Protein AF-A0A9E5FBA6-F1 (afdb_monomer)

Mean predicted aligned error: 6.89 Å

Solvent-accessible surface area (backbone atoms only — not comparable to full-atom values): 9956 Å² total; per-residue (Å²): 133,82,77,77,57,39,28,32,35,38,39,35,52,38,39,48,69,85,84,76,74,91,64,92,64,80,78,81,63,88,56,42,64,49,80,43,74,65,51,50,59,71,69,59,44,49,50,56,45,51,56,52,61,73,47,58,88,71,39,53,86,57,93,51,80,50,33,29,48,42,74,51,60,64,84,39,71,69,52,53,64,64,67,30,70,49,47,52,52,51,53,21,64,72,50,73,37,86,60,54,44,87,43,73,90,47,59,42,32,42,38,36,30,31,87,89,41,68,48,69,81,43,52,52,74,61,92,54,84,100,43,63,32,28,42,36,37,38,26,63,37,51,79,58,90,66,36,44,36,38,73,100,50,80,61,42,68,65,47,56,43,17,36,40,39,33,30,38,70,46,58,44,29,31,63

Structure (mmCIF, N/CA/C/O backbone):
data_AF-A0A9E5FBA6-F1
#
_entry.id   AF-A0A9E5FBA6-F1
#
loop_
_atom_site.group_PDB
_atom_site.id
_atom_site.type_symbol
_atom_site.label_atom_id
_atom_site.label_alt_id
_atom_site.label_comp_id
_atom_site.label_asym_id
_atom_site.label_entity_id
_atom_site.label_seq_id
_atom_site.pdbx_PDB_ins_code
_atom_site.Cartn_x
_atom_site.Cartn_y
_atom_site.Cartn_z
_atom_site.occupancy
_atom_site.B_iso_or_equiv
_atom_site.auth_seq_id
_atom_site.auth_comp_id
_atom_site.auth_asym_id
_atom_site.auth_atom_id
_atom_site.pdbx_PDB_model_num
ATOM 1 N N . MET A 1 1 ? 8.553 -2.972 -26.709 1.00 42.25 1 MET A N 1
ATOM 2 C CA . MET A 1 1 ? 9.219 -2.914 -25.391 1.00 42.25 1 MET A CA 1
ATOM 3 C C . MET A 1 1 ? 8.362 -2.021 -24.508 1.00 42.25 1 MET A C 1
ATOM 5 O O . MET A 1 1 ? 8.210 -0.854 -24.846 1.00 42.25 1 MET A O 1
ATOM 9 N N . LEU A 1 2 ? 7.688 -2.570 -23.493 1.00 51.75 2 LEU A N 1
ATOM 10 C CA . LEU A 1 2 ? 6.905 -1.755 -22.555 1.00 51.75 2 LEU A CA 1
ATOM 11 C C . LEU A 1 2 ? 7.873 -0.877 -21.748 1.00 51.75 2 LEU A C 1
ATOM 13 O O . LEU A 1 2 ? 8.967 -1.325 -21.404 1.00 51.75 2 LEU A O 1
ATOM 17 N N . ALA A 1 3 ? 7.512 0.384 -21.502 1.00 56.38 3 ALA A N 1
ATOM 18 C CA . ALA A 1 3 ? 8.330 1.279 -20.689 1.00 56.38 3 ALA A CA 1
ATOM 19 C C . ALA A 1 3 ? 8.506 0.687 -19.282 1.00 56.38 3 ALA A C 1
ATOM 21 O O . ALA A 1 3 ? 7.540 0.207 -18.689 1.00 56.38 3 ALA A O 1
ATOM 22 N N . ILE A 1 4 ? 9.729 0.733 -18.745 1.00 58.97 4 ILE A N 1
ATOM 23 C CA . ILE A 1 4 ? 10.008 0.265 -17.383 1.00 58.97 4 ILE A CA 1
ATOM 24 C C . ILE A 1 4 ? 9.151 1.096 -16.412 1.00 58.97 4 ILE A C 1
ATOM 26 O O . ILE A 1 4 ? 9.218 2.328 -16.456 1.00 58.97 4 ILE A O 1
ATOM 30 N N . PRO A 1 5 ? 8.335 0.472 -15.544 1.00 63.59 5 PRO A N 1
ATOM 31 C CA . PRO A 1 5 ? 7.542 1.219 -14.582 1.00 63.59 5 PRO A CA 1
ATOM 32 C C . PRO A 1 5 ? 8.453 1.872 -13.541 1.00 63.59 5 PRO A C 1
ATOM 34 O O . PRO A 1 5 ? 9.302 1.221 -12.930 1.00 63.59 5 PRO A O 1
ATOM 37 N N . ASN A 1 6 ? 8.234 3.162 -13.292 1.00 79.00 6 ASN A N 1
ATOM 38 C CA . ASN A 1 6 ? 9.026 3.932 -12.328 1.00 79.00 6 ASN A CA 1
ATOM 39 C C . ASN A 1 6 ? 8.482 3.802 -10.898 1.00 79.00 6 ASN A C 1
ATOM 41 O O . ASN A 1 6 ? 9.130 4.219 -9.935 1.00 79.00 6 ASN A O 1
ATOM 45 N N . GLN A 1 7 ? 7.290 3.220 -10.745 1.00 80.06 7 GLN A N 1
ATOM 46 C CA . GLN A 1 7 ? 6.706 2.901 -9.453 1.00 80.06 7 GLN A CA 1
ATOM 47 C C . GLN A 1 7 ? 5.935 1.578 -9.500 1.00 80.06 7 GLN A C 1
ATOM 49 O O . GLN A 1 7 ? 5.246 1.275 -10.474 1.00 80.06 7 GLN A O 1
ATO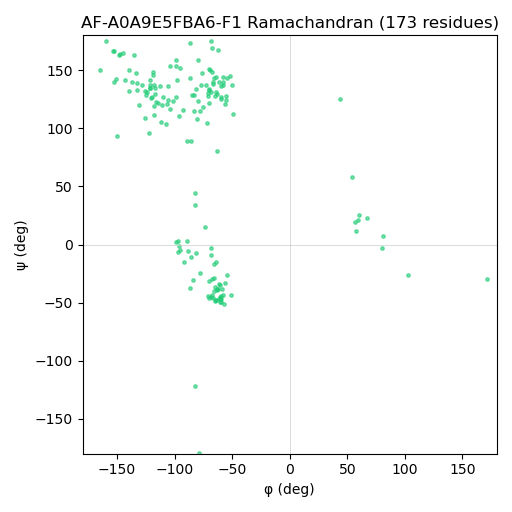M 54 N N . GLN A 1 8 ? 6.045 0.813 -8.416 1.00 80.81 8 GLN A N 1
ATOM 55 C CA . GLN A 1 8 ?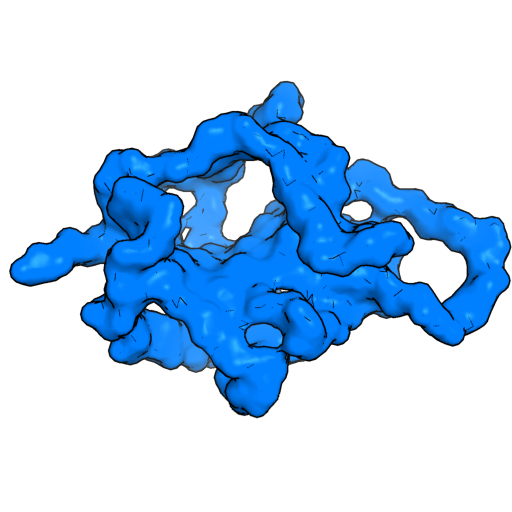 5.328 -0.436 -8.184 1.00 80.81 8 GLN A CA 1
ATOM 56 C C . GLN A 1 8 ? 4.737 -0.423 -6.772 1.00 80.81 8 GLN A C 1
ATOM 58 O O . GLN A 1 8 ? 5.433 -0.081 -5.807 1.00 80.81 8 GLN A O 1
ATOM 63 N N . LYS A 1 9 ? 3.462 -0.786 -6.654 1.00 86.06 9 LYS A N 1
ATOM 64 C CA . LYS A 1 9 ? 2.698 -0.738 -5.406 1.00 86.06 9 LYS A CA 1
ATOM 65 C C . LYS A 1 9 ? 1.807 -1.969 -5.257 1.00 86.06 9 LYS A C 1
ATOM 67 O O . LYS A 1 9 ? 1.317 -2.485 -6.255 1.00 86.06 9 LYS A O 1
ATOM 72 N N . ILE A 1 10 ? 1.550 -2.376 -4.018 1.00 75.44 10 ILE A N 1
ATOM 73 C CA . ILE A 1 10 ? 0.474 -3.312 -3.669 1.00 75.44 10 ILE A CA 1
ATOM 74 C C . ILE A 1 10 ? -0.590 -2.525 -2.906 1.00 75.44 10 ILE A C 1
ATOM 76 O O . ILE A 1 10 ? -0.248 -1.846 -1.940 1.00 75.44 10 ILE A O 1
ATOM 80 N N . LYS A 1 11 ? -1.850 -2.593 -3.337 1.00 81.19 11 LYS A N 1
ATOM 81 C CA . LYS A 1 11 ? -3.003 -1.922 -2.722 1.00 81.19 11 LYS A CA 1
ATOM 82 C C . LYS A 1 11 ? -4.020 -2.945 -2.221 1.00 81.19 11 LYS A C 1
ATOM 84 O O . LYS A 1 11 ? -4.327 -3.894 -2.932 1.00 81.19 11 LYS A O 1
ATOM 89 N N . PHE A 1 12 ? -4.563 -2.726 -1.028 1.00 82.94 12 PHE A N 1
ATOM 90 C CA . PHE A 1 12 ? -5.632 -3.535 -0.429 1.00 82.94 12 PHE A CA 1
ATOM 91 C C . PHE A 1 12 ? -6.352 -2.741 0.670 1.00 82.94 12 PHE A C 1
ATOM 93 O O . PHE A 1 12 ? -5.927 -1.635 1.013 1.00 82.94 12 PHE A O 1
ATOM 100 N N . PHE A 1 13 ? -7.424 -3.296 1.246 1.00 78.75 13 PHE A N 1
ATOM 101 C CA . PHE A 1 13 ? -8.133 -2.684 2.375 1.00 78.75 13 PHE A CA 1
ATOM 102 C C . PHE A 1 13 ? -8.122 -3.555 3.635 1.00 78.75 13 PHE A C 1
ATOM 104 O O . PHE A 1 13 ? -8.202 -4.780 3.566 1.00 78.75 13 PHE A O 1
ATOM 111 N N . TYR A 1 14 ? -8.074 -2.892 4.792 1.00 73.38 14 TYR A N 1
ATOM 112 C CA . TYR A 1 14 ? -8.335 -3.473 6.111 1.00 73.38 14 TYR A CA 1
ATOM 113 C C . TYR A 1 14 ? -9.685 -2.971 6.632 1.00 73.38 14 TYR A C 1
ATOM 115 O O . TYR A 1 14 ? -9.769 -1.812 7.062 1.00 73.38 14 TYR A O 1
ATOM 123 N N . PRO A 1 15 ? -10.748 -3.790 6.602 1.00 68.75 15 PRO A N 1
ATOM 124 C CA . PRO A 1 15 ? -11.986 -3.454 7.278 1.00 68.75 15 PRO A CA 1
ATOM 125 C C . PRO A 1 15 ? -11.921 -3.744 8.777 1.00 68.75 15 PRO A C 1
ATOM 127 O O . PRO A 1 15 ? -11.140 -4.553 9.279 1.00 68.75 15 PRO A O 1
ATOM 130 N N . TYR A 1 16 ? -12.800 -3.074 9.507 1.00 63.94 16 TYR A N 1
ATOM 131 C CA . TYR A 1 16 ? -13.085 -3.363 10.899 1.00 63.94 16 TYR A CA 1
ATOM 132 C C . TYR A 1 16 ? -14.030 -4.560 11.025 1.00 63.94 16 TYR A C 1
ATOM 134 O O . TYR A 1 16 ? -15.162 -4.513 10.540 1.00 63.94 16 TYR A O 1
ATOM 142 N N . LEU A 1 17 ? -13.608 -5.596 11.754 1.00 61.72 17 LEU A N 1
ATOM 143 C CA . LEU A 1 17 ? -14.459 -6.748 12.043 1.00 61.72 17 LEU A CA 1
ATOM 144 C C . LEU A 1 17 ? -15.562 -6.376 13.048 1.00 61.72 17 LEU A C 1
ATOM 146 O O . LEU A 1 17 ? -15.328 -6.259 14.259 1.00 61.72 17 LEU A O 1
ATOM 150 N N . ILE A 1 18 ? -16.792 -6.221 12.557 1.00 49.69 18 ILE A N 1
ATOM 151 C CA . ILE A 1 18 ? -17.999 -6.134 13.387 1.00 49.69 18 ILE A CA 1
ATOM 152 C C . ILE A 1 18 ? -18.392 -7.568 13.769 1.00 49.69 18 ILE A C 1
ATOM 154 O O . ILE A 1 18 ? -18.837 -8.328 12.920 1.00 49.69 18 ILE A O 1
ATOM 158 N N . GLY A 1 19 ? -18.209 -7.964 15.035 1.00 47.69 19 GLY A N 1
ATOM 159 C CA . GLY A 1 19 ? -18.598 -9.316 15.473 1.00 47.69 19 GLY A CA 1
ATOM 160 C C . GLY A 1 19 ? -18.159 -9.746 16.873 1.00 47.69 19 GLY A C 1
ATOM 161 O O . GLY A 1 19 ? -18.890 -10.471 17.533 1.00 47.69 19 GLY A O 1
ATOM 162 N N . MET A 1 20 ? -17.033 -9.254 17.399 1.00 45.06 20 MET A N 1
ATOM 163 C CA . MET A 1 20 ? -16.610 -9.595 18.768 1.00 45.06 20 MET A CA 1
ATOM 164 C C . MET A 1 20 ? -16.869 -8.438 19.733 1.00 45.06 20 MET A C 1
ATOM 166 O O . MET A 1 20 ? -16.330 -7.352 19.546 1.00 45.06 20 MET A O 1
ATOM 170 N N . ALA A 1 21 ? -17.755 -8.686 20.705 1.00 41.50 21 ALA A N 1
ATOM 171 C CA . ALA A 1 21 ? -18.175 -7.851 21.837 1.00 41.50 21 ALA A CA 1
ATOM 172 C C . ALA A 1 21 ? -18.450 -6.354 21.560 1.00 41.50 21 ALA A C 1
ATOM 174 O O . ALA A 1 21 ? -17.598 -5.579 21.119 1.00 41.50 21 ALA A O 1
ATOM 175 N N . LYS A 1 22 ? -19.661 -5.912 21.927 1.00 40.81 22 LYS A N 1
ATOM 176 C CA . LYS A 1 22 ? -20.052 -4.498 22.026 1.00 40.81 22 LYS A CA 1
ATOM 177 C C . LYS A 1 22 ? -19.216 -3.802 23.110 1.00 40.81 22 LYS A C 1
ATOM 179 O O . LYS A 1 22 ? -19.675 -3.623 24.236 1.00 40.81 22 LYS A O 1
ATOM 184 N N . THR A 1 23 ? -17.988 -3.401 22.805 1.00 45.84 23 THR A N 1
ATOM 185 C CA . THR A 1 23 ? -17.265 -2.464 23.663 1.00 45.84 23 THR A CA 1
ATOM 186 C C . THR A 1 23 ? -17.944 -1.099 23.537 1.00 45.84 23 THR A C 1
ATOM 188 O O . THR A 1 23 ? -18.086 -0.542 22.452 1.00 45.84 23 THR A O 1
ATOM 191 N N . LYS A 1 24 ? -18.417 -0.550 24.664 1.00 42.50 24 LYS A N 1
ATOM 192 C CA . LYS A 1 24 ? -19.149 0.732 24.730 1.00 42.50 24 LYS A CA 1
ATOM 193 C C . LYS A 1 24 ? -18.283 1.964 24.406 1.00 42.50 24 LYS A C 1
ATOM 195 O O . LYS A 1 24 ? -18.799 3.076 24.367 1.00 42.50 24 LYS A O 1
ATOM 200 N N . LYS A 1 25 ? -16.978 1.792 24.164 1.00 42.66 25 LYS A N 1
ATOM 201 C CA . LYS A 1 25 ? -16.086 2.857 23.690 1.00 42.66 25 LYS A CA 1
ATOM 202 C C . LYS A 1 25 ? -15.958 2.769 22.174 1.00 42.66 25 LYS A C 1
ATOM 204 O O . LYS A 1 25 ? -15.313 1.856 21.666 1.00 42.66 25 LYS A O 1
ATOM 209 N N . LYS A 1 26 ? -16.526 3.752 21.466 1.00 46.97 26 LYS A N 1
ATOM 210 C CA . LYS A 1 26 ? -16.145 4.041 20.077 1.00 46.97 26 LYS A CA 1
ATOM 211 C C . LYS A 1 26 ? -14.631 4.312 20.065 1.00 46.97 26 LYS A C 1
ATOM 213 O O . LYS A 1 26 ? -14.202 5.205 20.801 1.00 46.97 26 LYS A O 1
ATOM 218 N N . PRO A 1 27 ? -13.811 3.555 19.321 1.00 50.19 27 PRO A N 1
ATOM 219 C CA . PRO A 1 27 ? -12.380 3.820 19.283 1.00 50.19 27 PRO A CA 1
ATOM 220 C C . PRO A 1 27 ? -12.114 5.195 18.651 1.00 50.19 27 PRO A C 1
ATOM 222 O O . PRO A 1 27 ? -12.843 5.636 17.761 1.00 50.19 27 PRO A O 1
ATOM 225 N N . ASN A 1 28 ? -11.096 5.902 19.141 1.00 49.19 28 ASN A N 1
ATOM 226 C CA . ASN A 1 28 ? -10.736 7.229 18.647 1.00 49.19 28 ASN A CA 1
ATOM 227 C C . ASN A 1 28 ? -9.798 7.100 17.432 1.00 49.19 28 ASN A C 1
ATOM 229 O O . ASN A 1 28 ? -8.580 7.045 17.578 1.00 49.19 28 ASN A O 1
ATOM 233 N N . PHE A 1 29 ? -10.372 7.011 16.231 1.00 56.28 29 PHE A N 1
ATOM 234 C CA . PHE A 1 29 ? -9.674 6.741 14.963 1.00 56.28 29 PHE A CA 1
ATOM 235 C C . PHE A 1 29 ? -9.018 7.986 14.327 1.00 56.28 29 PHE A C 1
ATOM 237 O O . PHE A 1 29 ? -9.163 8.229 13.128 1.00 56.28 29 PHE A O 1
ATOM 244 N N . ASN A 1 30 ? -8.333 8.812 15.118 1.00 58.31 30 ASN A N 1
ATOM 245 C CA . ASN A 1 30 ? -8.001 10.202 14.766 1.00 58.31 30 ASN A CA 1
ATOM 246 C C . ASN A 1 30 ? -6.895 10.412 13.703 1.00 58.31 30 ASN A C 1
ATOM 248 O O . ASN A 1 30 ? -6.392 11.526 13.557 1.00 58.31 30 ASN A O 1
ATOM 252 N N . LYS A 1 31 ? -6.503 9.385 12.936 1.00 70.44 31 LYS A N 1
ATOM 253 C CA . LYS A 1 31 ? -5.536 9.531 11.834 1.00 70.44 31 LYS A CA 1
ATOM 254 C C . LYS A 1 31 ? -6.174 9.163 10.497 1.00 70.44 31 LYS A C 1
ATOM 256 O O . LYS A 1 31 ? -6.487 8.006 10.240 1.00 70.44 31 LYS A O 1
ATOM 261 N N . GLU A 1 32 ? -6.351 10.170 9.644 1.00 86.25 32 GLU A N 1
ATOM 262 C CA . GLU A 1 32 ? -6.892 9.998 8.288 1.00 86.25 32 GLU A CA 1
ATOM 263 C C . GLU A 1 32 ? -5.863 9.456 7.290 1.00 86.25 32 GLU A C 1
ATOM 265 O O . GLU A 1 32 ? -6.250 8.845 6.301 1.00 86.25 32 GLU A O 1
ATOM 270 N N . ALA A 1 33 ? -4.570 9.670 7.549 1.00 90.94 33 ALA A N 1
ATOM 271 C CA . ALA A 1 33 ? -3.476 9.071 6.794 1.00 90.94 33 ALA A CA 1
ATOM 272 C C . ALA A 1 33 ? -2.232 8.898 7.678 1.00 90.94 33 ALA A C 1
ATOM 274 O O . ALA A 1 33 ? -1.932 9.767 8.504 1.00 90.94 33 ALA A O 1
ATOM 275 N N . VAL A 1 34 ? -1.506 7.796 7.491 1.00 92.75 34 VAL A N 1
ATOM 276 C CA . VAL A 1 34 ? -0.254 7.465 8.187 1.00 92.75 34 VAL A CA 1
ATOM 277 C C . VAL A 1 34 ? 0.745 6.896 7.187 1.00 92.75 34 VAL A C 1
ATOM 279 O O . VAL A 1 34 ? 0.378 6.105 6.325 1.00 92.75 34 VAL A O 1
ATOM 282 N N . TYR A 1 35 ? 2.010 7.289 7.320 1.00 94.44 35 TYR A N 1
ATOM 283 C CA . TYR A 1 35 ? 3.119 6.757 6.537 1.00 94.44 35 TYR A CA 1
ATOM 284 C C . TYR A 1 35 ? 4.111 6.052 7.459 1.00 94.44 35 TYR A C 1
ATOM 286 O O . TYR A 1 35 ? 4.517 6.621 8.473 1.00 94.44 35 TYR A O 1
ATOM 294 N N . ILE A 1 36 ? 4.478 4.822 7.108 1.00 95.56 36 ILE A N 1
ATOM 295 C CA . ILE A 1 36 ? 5.358 3.946 7.883 1.00 95.56 36 ILE A CA 1
ATOM 296 C C . ILE A 1 36 ? 6.500 3.511 6.970 1.00 95.56 36 ILE A C 1
ATOM 298 O O . ILE A 1 36 ? 6.261 3.101 5.834 1.00 95.56 36 ILE A O 1
ATOM 302 N N . LYS A 1 37 ? 7.736 3.606 7.456 1.00 96.12 37 LYS A N 1
ATOM 303 C CA . LYS A 1 37 ? 8.920 3.086 6.765 1.00 96.12 37 LYS A CA 1
ATOM 304 C C . LYS A 1 37 ? 9.247 1.688 7.281 1.00 96.12 37 LYS A C 1
ATOM 306 O O . LYS A 1 37 ? 8.958 1.404 8.437 1.00 96.12 37 LYS A O 1
ATOM 311 N N . GLU A 1 38 ? 9.871 0.880 6.429 1.00 95.81 38 GLU A N 1
ATOM 312 C CA . GLU A 1 38 ? 10.427 -0.436 6.773 1.00 95.81 38 GLU A CA 1
ATOM 313 C C . GLU A 1 38 ? 9.409 -1.368 7.440 1.00 95.81 38 GLU A C 1
ATOM 315 O O . GLU A 1 38 ? 9.583 -1.821 8.565 1.00 95.81 38 GLU A O 1
ATOM 320 N N . VAL A 1 39 ? 8.305 -1.622 6.737 1.00 96.88 39 VAL A N 1
ATOM 321 C CA . VAL A 1 39 ? 7.166 -2.372 7.287 1.00 96.88 39 VAL A CA 1
ATOM 322 C C . VAL A 1 39 ? 7.509 -3.837 7.480 1.00 96.88 39 VAL A C 1
ATOM 324 O O . VAL A 1 39 ? 7.213 -4.389 8.530 1.00 96.88 39 VAL A O 1
ATOM 327 N N . TYR A 1 40 ? 8.133 -4.454 6.481 1.00 97.25 40 TYR A N 1
ATOM 328 C CA . TYR A 1 40 ? 8.502 -5.863 6.522 1.00 97.25 40 TYR A CA 1
ATOM 329 C C . TYR A 1 40 ? 9.964 -6.047 6.893 1.00 97.25 40 TYR A C 1
ATOM 331 O O . TYR A 1 40 ? 10.820 -5.227 6.536 1.00 97.25 40 TYR A O 1
ATOM 339 N N . GLN A 1 41 ? 10.276 -7.206 7.472 1.00 96.06 41 GLN A N 1
ATOM 340 C CA . GLN A 1 41 ? 11.657 -7.680 7.517 1.00 96.06 41 GLN A CA 1
ATOM 341 C C . GLN A 1 41 ? 12.274 -7.729 6.103 1.00 96.06 41 GLN A C 1
ATOM 343 O O . GLN A 1 41 ? 11.586 -8.103 5.145 1.00 96.06 41 GLN A O 1
ATOM 348 N N . PRO A 1 42 ? 13.575 -7.410 5.932 1.00 96.19 42 PRO A N 1
ATOM 349 C CA . PRO A 1 42 ? 14.194 -7.325 4.607 1.00 96.19 42 PRO A CA 1
ATOM 350 C C . PRO A 1 42 ? 14.065 -8.594 3.754 1.00 96.19 42 PRO A C 1
ATOM 352 O O . PRO A 1 42 ? 13.958 -8.507 2.532 1.00 96.19 42 PRO A O 1
ATOM 355 N N . THR A 1 43 ? 14.075 -9.775 4.374 1.00 96.19 43 THR A N 1
ATOM 356 C CA . THR A 1 43 ? 13.910 -11.067 3.690 1.00 96.19 43 THR A CA 1
ATOM 357 C C . THR A 1 43 ? 12.497 -11.245 3.139 1.00 96.19 43 THR A C 1
ATOM 359 O O . THR A 1 43 ? 12.342 -11.615 1.976 1.00 96.19 43 THR A O 1
ATOM 362 N N . VAL A 1 44 ? 11.478 -10.912 3.935 1.00 96.06 44 VAL A N 1
ATOM 363 C CA . VAL A 1 44 ? 10.069 -10.941 3.522 1.00 96.06 44 VAL A CA 1
ATOM 364 C C . VAL A 1 44 ? 9.831 -9.928 2.408 1.00 96.06 44 VAL A C 1
ATOM 366 O O . VAL A 1 44 ? 9.289 -10.281 1.363 1.00 96.06 44 VAL A O 1
ATOM 369 N N . PHE A 1 45 ? 10.316 -8.694 2.576 1.00 97.38 45 PHE A N 1
ATOM 370 C CA . PHE A 1 45 ? 10.178 -7.660 1.553 1.00 97.38 45 PHE A CA 1
ATOM 371 C C . PHE A 1 45 ? 10.799 -8.082 0.215 1.00 97.38 45 PHE A C 1
ATOM 373 O O . PHE A 1 45 ? 10.181 -7.902 -0.833 1.00 97.38 45 PHE A O 1
ATOM 380 N N . LYS A 1 46 ? 11.998 -8.681 0.239 1.00 96.81 46 LYS A N 1
ATOM 381 C CA . LYS A 1 46 ? 12.660 -9.196 -0.970 1.00 96.81 46 LYS A CA 1
ATOM 382 C C . LYS A 1 46 ? 11.872 -10.319 -1.637 1.00 96.81 46 LYS A C 1
ATOM 384 O O . LYS 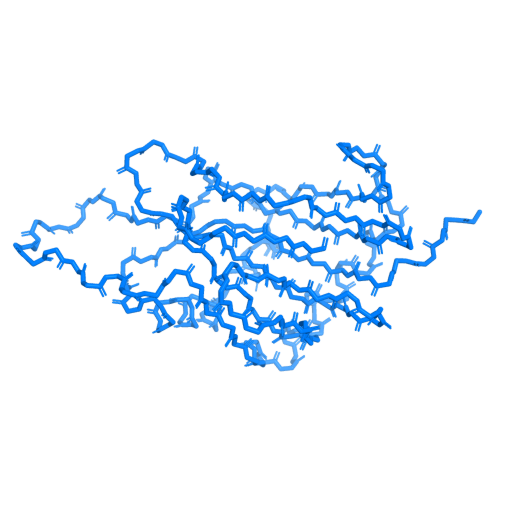A 1 46 ? 11.822 -10.351 -2.861 1.00 96.81 46 LYS A O 1
ATOM 389 N N . MET A 1 47 ? 11.262 -11.215 -0.864 1.00 97.06 47 MET A N 1
ATOM 390 C CA . MET A 1 47 ? 10.405 -12.272 -1.404 1.00 97.06 47 MET A CA 1
ATOM 391 C C . MET A 1 47 ? 9.166 -11.677 -2.091 1.00 97.06 47 MET A C 1
ATOM 393 O O . MET A 1 47 ? 8.910 -12.003 -3.250 1.00 97.06 47 MET A O 1
ATOM 397 N N . ILE A 1 48 ? 8.474 -10.733 -1.436 1.00 96.62 48 ILE A N 1
ATOM 398 C CA . ILE A 1 48 ? 7.299 -10.048 -2.004 1.00 96.62 48 ILE A CA 1
ATOM 399 C C . ILE A 1 48 ? 7.675 -9.304 -3.288 1.00 96.62 48 ILE A C 1
ATOM 401 O O . ILE A 1 48 ? 7.030 -9.463 -4.325 1.00 96.62 48 ILE A O 1
ATOM 405 N N . GLN A 1 49 ? 8.747 -8.511 -3.235 1.00 95.38 49 GLN A N 1
ATOM 406 C CA . GLN A 1 49 ? 9.244 -7.764 -4.385 1.00 95.38 49 GLN A CA 1
ATOM 407 C C . GLN A 1 49 ? 9.644 -8.700 -5.532 1.00 95.38 49 GLN A C 1
ATOM 409 O O . GLN A 1 49 ? 9.263 -8.450 -6.672 1.00 95.38 49 GLN A O 1
ATOM 414 N N . GLY A 1 50 ? 10.362 -9.785 -5.228 1.00 95.31 50 GLY A N 1
ATOM 415 C CA . GLY A 1 50 ? 10.797 -10.775 -6.208 1.00 95.31 50 GLY A CA 1
ATOM 416 C C . GLY A 1 50 ? 9.624 -11.435 -6.924 1.00 95.31 50 GLY A C 1
ATOM 417 O O . GLY A 1 50 ? 9.628 -11.491 -8.150 1.00 95.31 50 GLY A O 1
ATOM 418 N N . HIS A 1 51 ? 8.590 -11.854 -6.188 1.00 94.62 51 HIS A N 1
ATOM 419 C CA . HIS A 1 51 ? 7.374 -12.405 -6.789 1.00 94.62 51 HIS A CA 1
ATOM 420 C C . HIS A 1 51 ? 6.701 -11.387 -7.723 1.00 94.62 51 HIS A C 1
ATOM 422 O O . HIS A 1 51 ? 6.441 -11.693 -8.887 1.00 94.62 51 HIS A O 1
ATOM 428 N N . CYS A 1 52 ? 6.493 -10.148 -7.266 1.00 93.44 52 CYS A N 1
ATOM 429 C CA . CYS A 1 52 ? 5.894 -9.097 -8.092 1.00 93.44 52 CYS A CA 1
ATOM 430 C C . CYS A 1 52 ? 6.726 -8.749 -9.339 1.00 93.44 52 CYS A C 1
ATOM 432 O O . CYS A 1 52 ? 6.154 -8.450 -10.386 1.00 93.44 52 CYS A O 1
ATOM 434 N N . ASP A 1 53 ? 8.058 -8.807 -9.263 1.00 90.56 53 ASP A N 1
ATOM 435 C CA . ASP A 1 53 ? 8.927 -8.577 -10.420 1.00 90.56 53 ASP A CA 1
ATOM 436 C C . ASP A 1 53 ? 8.752 -9.666 -11.502 1.00 90.56 53 ASP A C 1
ATOM 438 O O . ASP A 1 53 ? 8.891 -9.347 -12.683 1.00 90.56 53 ASP A O 1
ATOM 442 N N . THR A 1 54 ? 8.373 -10.905 -11.146 1.00 90.00 54 THR A N 1
ATOM 443 C CA . THR A 1 54 ? 8.107 -11.978 -12.136 1.00 90.00 54 THR A CA 1
ATOM 444 C C . THR A 1 54 ? 6.839 -11.753 -12.960 1.00 90.00 54 THR A C 1
ATOM 446 O O . THR A 1 54 ? 6.794 -12.120 -14.133 1.00 90.00 54 THR A O 1
ATOM 449 N N . ILE A 1 55 ? 5.825 -11.113 -12.374 1.00 86.62 55 ILE A N 1
ATOM 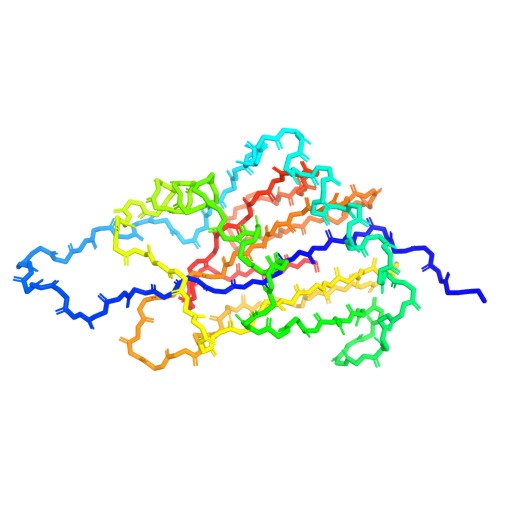450 C CA . ILE A 1 55 ? 4.533 -10.855 -13.028 1.00 86.62 55 ILE A CA 1
ATOM 451 C C . ILE A 1 55 ? 4.441 -9.448 -13.627 1.00 86.62 55 ILE A C 1
ATOM 453 O O . ILE A 1 55 ? 3.473 -9.137 -14.317 1.00 86.62 55 ILE A O 1
ATOM 457 N N . ARG A 1 56 ? 5.443 -8.590 -13.389 1.00 80.94 56 ARG A N 1
ATOM 458 C CA . ARG A 1 56 ? 5.463 -7.173 -13.786 1.00 80.94 56 ARG A CA 1
ATOM 459 C C . ARG A 1 56 ? 5.141 -6.938 -15.258 1.00 80.94 56 ARG A C 1
ATOM 461 O O . ARG A 1 56 ? 4.389 -6.021 -15.577 1.00 80.94 56 ARG A O 1
ATOM 468 N N . ASP A 1 57 ? 5.716 -7.753 -16.134 1.00 72.44 57 ASP A N 1
ATOM 469 C CA . ASP A 1 57 ? 5.588 -7.594 -17.586 1.00 72.44 57 ASP A CA 1
ATOM 470 C C . ASP A 1 57 ? 4.358 -8.338 -18.143 1.00 72.44 57 ASP A C 1
ATOM 472 O O . ASP A 1 57 ? 4.026 -8.206 -19.318 1.00 72.44 57 ASP A O 1
ATOM 476 N N . MET A 1 58 ? 3.659 -9.093 -17.286 1.00 69.81 58 MET A N 1
ATOM 477 C CA . MET A 1 58 ? 2.436 -9.840 -17.602 1.00 69.81 58 MET A CA 1
ATOM 478 C C . MET A 1 58 ? 1.166 -9.068 -17.236 1.00 69.81 58 MET A C 1
ATOM 480 O O . MET A 1 58 ? 0.059 -9.562 -17.444 1.00 69.81 58 MET A O 1
ATOM 484 N N . VAL A 1 59 ? 1.307 -7.870 -16.664 1.00 65.75 59 VAL A N 1
ATOM 485 C CA . VAL A 1 59 ? 0.168 -7.068 -16.243 1.00 65.75 59 VAL A CA 1
ATOM 486 C C . VAL A 1 59 ? -0.450 -6.399 -17.476 1.00 65.75 59 VAL A C 1
ATOM 488 O O . VAL A 1 59 ? 0.212 -5.559 -18.091 1.00 65.75 59 VAL A O 1
ATOM 491 N N . PRO A 1 60 ? -1.695 -6.738 -17.866 1.00 61.03 60 PRO A N 1
ATOM 492 C CA . PRO A 1 60 ? -2.351 -6.048 -18.970 1.00 61.03 60 PRO A CA 1
ATOM 493 C C . PRO A 1 60 ? -2.524 -4.560 -18.624 1.00 61.03 60 PRO A C 1
ATOM 495 O O . PRO A 1 60 ? -2.387 -4.159 -17.466 1.00 61.03 60 PRO A O 1
ATOM 498 N N . ASP A 1 61 ? -2.868 -3.732 -19.609 1.00 56.47 61 ASP A N 1
ATOM 499 C CA . ASP A 1 61 ? -3.289 -2.340 -19.401 1.00 56.47 61 ASP A CA 1
ATOM 500 C C . ASP A 1 61 ? -4.815 -2.259 -19.191 1.00 56.47 61 ASP A C 1
ATOM 502 O O . ASP A 1 61 ? -5.553 -2.139 -20.172 1.00 56.47 61 ASP A O 1
ATOM 506 N N . PRO A 1 62 ? -5.342 -2.370 -17.949 1.00 57.22 62 PRO A N 1
ATOM 507 C CA . PRO A 1 62 ? -6.730 -2.033 -17.712 1.00 57.22 62 PRO A CA 1
ATOM 508 C C . PRO A 1 62 ? -6.877 -0.930 -16.655 1.00 57.22 62 PRO A C 1
ATOM 510 O O . PRO A 1 62 ? -6.330 -0.977 -15.553 1.00 57.22 62 PRO A O 1
ATOM 513 N N . LYS A 1 63 ? -7.786 -0.003 -16.971 1.00 48.44 63 LYS A N 1
ATOM 514 C CA . LYS A 1 63 ? -8.474 0.983 -16.113 1.00 48.44 63 LYS A CA 1
ATOM 515 C C . LYS A 1 63 ? -7.983 2.436 -16.157 1.00 48.44 63 LYS A C 1
ATOM 517 O O . LYS A 1 63 ? -8.804 3.291 -15.842 1.00 48.44 63 LYS A O 1
ATOM 522 N N . ALA A 1 64 ? -6.731 2.770 -16.490 1.00 55.12 64 ALA A N 1
ATOM 523 C CA . ALA A 1 64 ? -6.302 4.178 -16.631 1.00 55.12 64 ALA A CA 1
ATOM 524 C C . ALA A 1 64 ? -4.964 4.333 -17.375 1.00 55.12 64 ALA A C 1
ATOM 526 O O . ALA A 1 64 ? -4.089 3.486 -17.247 1.00 55.12 64 ALA A O 1
ATOM 527 N N . LYS A 1 65 ? -4.777 5.463 -18.075 1.00 59.72 65 LYS A N 1
ATOM 528 C CA . LYS A 1 65 ? -3.577 5.779 -18.872 1.00 59.72 65 LYS A CA 1
ATOM 529 C C . LYS A 1 65 ? -2.275 5.550 -18.083 1.00 59.72 65 LYS A C 1
ATOM 531 O O . LYS A 1 65 ? -1.988 6.295 -17.148 1.00 59.72 65 LYS A O 1
ATOM 536 N N . GLY A 1 66 ? -1.488 4.551 -18.491 1.00 62.66 66 GLY A N 1
ATOM 537 C CA . GLY A 1 66 ? -0.156 4.265 -17.939 1.00 62.66 66 GLY A CA 1
ATOM 538 C C . GLY A 1 66 ? -0.133 3.474 -16.624 1.00 62.66 66 GLY A C 1
ATOM 539 O O . GLY A 1 66 ? 0.946 3.305 -16.048 1.00 62.66 66 GLY A O 1
ATOM 540 N N . ARG A 1 67 ? -1.290 2.984 -16.153 1.00 68.56 67 ARG A N 1
ATOM 541 C CA . ARG A 1 67 ? -1.419 2.209 -14.914 1.00 68.56 67 ARG A CA 1
ATOM 542 C C . ARG A 1 67 ? -1.791 0.762 -15.220 1.00 68.56 67 ARG A C 1
ATOM 544 O O . ARG A 1 67 ? -2.955 0.477 -15.489 1.00 68.56 67 ARG A O 1
ATOM 551 N N . LEU A 1 68 ? -0.827 -0.141 -15.078 1.00 79.75 68 LEU A N 1
ATOM 552 C CA . LEU A 1 68 ? -1.074 -1.578 -15.194 1.00 79.75 68 LEU A CA 1
ATOM 553 C C . LEU A 1 68 ? -1.514 -2.124 -13.831 1.00 79.75 68 LEU A C 1
ATOM 555 O O . LEU A 1 68 ? -1.028 -1.671 -12.789 1.00 79.75 68 LEU A O 1
ATOM 559 N N . MET A 1 69 ? -2.441 -3.081 -13.826 1.00 85.94 69 MET A N 1
ATOM 560 C CA . MET A 1 69 ? -2.965 -3.693 -12.603 1.00 85.94 69 MET A CA 1
ATOM 561 C C . MET A 1 69 ? -3.170 -5.206 -12.743 1.00 85.94 69 MET A C 1
ATOM 563 O O . MET A 1 69 ? -3.798 -5.667 -13.694 1.00 85.94 69 MET A O 1
ATOM 567 N N . HIS A 1 70 ? -2.688 -5.958 -11.755 1.00 87.69 70 HIS A N 1
ATOM 568 C CA . HIS A 1 70 ? -2.966 -7.377 -11.553 1.00 87.69 70 HIS A CA 1
ATOM 569 C C . HIS A 1 70 ? -3.703 -7.551 -10.222 1.00 87.69 70 HIS A C 1
ATOM 571 O O . HIS A 1 70 ? -3.328 -6.933 -9.226 1.00 87.69 70 HIS A O 1
ATOM 577 N N . ILE A 1 71 ? -4.759 -8.360 -10.209 1.00 89.75 71 ILE A N 1
ATOM 578 C CA . ILE A 1 71 ? -5.521 -8.684 -9.000 1.00 89.75 71 ILE A CA 1
ATOM 579 C C . ILE A 1 71 ? -5.161 -10.113 -8.617 1.00 89.75 71 ILE A C 1
ATOM 581 O O . ILE A 1 71 ? -5.364 -11.015 -9.426 1.00 89.75 71 ILE A O 1
ATOM 585 N N . PHE A 1 72 ? -4.636 -10.302 -7.409 1.00 90.38 72 PHE A N 1
ATOM 586 C CA . PHE A 1 72 ? -4.356 -11.637 -6.889 1.00 90.38 72 PHE A CA 1
ATOM 587 C C . PHE A 1 72 ? -5.645 -12.325 -6.448 1.00 90.38 72 PHE A C 1
ATOM 589 O O . PHE A 1 72 ? -6.566 -11.668 -5.948 1.00 90.38 72 PHE A O 1
ATOM 596 N N . ASP A 1 73 ? -5.689 -13.651 -6.581 1.00 88.50 73 ASP A N 1
ATOM 597 C CA . ASP A 1 73 ? -6.728 -14.436 -5.928 1.00 88.50 73 ASP A CA 1
ATOM 598 C C . ASP A 1 73 ? -6.567 -14.311 -4.408 1.00 88.50 73 ASP A C 1
ATOM 600 O O . ASP A 1 73 ? -5.482 -14.454 -3.848 1.00 88.50 73 ASP A O 1
ATOM 604 N N . THR A 1 74 ? -7.666 -14.027 -3.724 1.00 85.69 74 THR A N 1
ATOM 605 C CA . THR A 1 74 ? -7.706 -13.869 -2.271 1.00 85.69 74 THR A CA 1
ATOM 606 C C . THR A 1 74 ? -7.351 -15.142 -1.507 1.00 85.69 74 THR A C 1
ATOM 608 O O . THR A 1 74 ? -7.074 -15.025 -0.316 1.00 85.69 74 THR A O 1
ATOM 611 N N . VAL A 1 75 ? -7.343 -16.320 -2.145 1.00 86.94 75 VAL A N 1
ATOM 612 C CA . VAL A 1 75 ? -6.865 -17.583 -1.544 1.00 86.94 75 VAL A CA 1
ATOM 613 C C . VAL A 1 75 ? -5.431 -17.955 -1.943 1.00 86.94 75 VAL A C 1
ATOM 615 O O . VAL A 1 75 ? -4.945 -19.011 -1.544 1.00 86.94 75 VAL A O 1
ATOM 618 N N . ASP A 1 76 ? -4.749 -17.120 -2.730 1.00 90.00 76 ASP A N 1
ATOM 619 C CA . ASP A 1 76 ? -3.366 -17.365 -3.140 1.00 90.00 76 ASP A CA 1
ATOM 620 C C . ASP A 1 76 ? -2.425 -17.324 -1.913 1.00 90.00 76 ASP A C 1
ATOM 622 O O . ASP A 1 76 ? -2.424 -16.324 -1.183 1.00 90.00 76 ASP A O 1
ATOM 626 N N . PRO A 1 77 ? -1.580 -18.351 -1.680 1.00 91.31 77 PRO A N 1
ATOM 627 C CA . PRO A 1 77 ? -0.584 -18.341 -0.604 1.00 91.31 77 PRO A CA 1
ATOM 628 C C . PRO A 1 77 ? 0.360 -17.128 -0.637 1.00 91.31 77 PRO A C 1
ATOM 630 O O . PRO A 1 77 ? 0.876 -16.698 0.396 1.00 91.31 77 PRO A O 1
ATOM 633 N N . PHE A 1 78 ? 0.587 -16.533 -1.811 1.00 93.12 78 PHE A N 1
ATOM 634 C CA . PHE A 1 78 ? 1.326 -15.281 -1.921 1.00 93.12 78 PHE A CA 1
ATOM 635 C C . PHE A 1 78 ? 0.618 -14.132 -1.191 1.00 93.12 78 PHE A C 1
ATOM 637 O O . PHE A 1 78 ? 1.271 -13.332 -0.517 1.00 93.12 78 PHE A O 1
ATOM 644 N N . VAL A 1 79 ? -0.714 -14.064 -1.248 1.00 92.19 79 VAL A N 1
ATOM 645 C CA . VAL A 1 79 ? -1.490 -13.059 -0.512 1.00 92.19 79 VAL A CA 1
ATOM 646 C C . VAL A 1 79 ? -1.347 -13.252 0.997 1.00 92.19 79 VAL A C 1
ATOM 648 O O . VAL A 1 79 ? -1.213 -12.264 1.721 1.00 92.19 79 VAL A O 1
ATOM 651 N N . ASP A 1 80 ? -1.278 -14.494 1.482 1.00 91.00 80 ASP A N 1
ATOM 652 C CA . ASP A 1 80 ? -0.996 -14.773 2.899 1.00 91.00 80 ASP A CA 1
ATOM 653 C C . ASP A 1 80 ? 0.358 -14.190 3.328 1.00 91.00 80 ASP A C 1
ATOM 655 O O . ASP A 1 80 ? 0.477 -13.614 4.409 1.00 91.00 80 ASP A O 1
ATOM 659 N N . SER A 1 81 ? 1.360 -14.259 2.447 1.00 92.12 81 SER A N 1
ATOM 660 C CA . SER A 1 81 ? 2.693 -13.707 2.707 1.00 92.12 81 SER A CA 1
ATOM 661 C C . SER A 1 81 ? 2.721 -12.173 2.797 1.00 92.12 81 SER A C 1
ATOM 663 O O . SER A 1 81 ? 3.522 -11.615 3.549 1.00 92.12 81 SER A O 1
ATOM 665 N N . ILE A 1 82 ? 1.817 -11.484 2.088 1.00 93.88 82 ILE A N 1
ATOM 666 C CA . ILE A 1 82 ? 1.620 -10.030 2.203 1.00 93.88 82 ILE A CA 1
ATOM 667 C C . ILE A 1 82 ? 0.974 -9.696 3.552 1.00 93.88 82 ILE A C 1
ATOM 669 O O . ILE A 1 82 ? 1.417 -8.771 4.235 1.00 93.88 82 ILE A O 1
ATOM 673 N N . TYR A 1 83 ? -0.048 -10.457 3.949 1.00 91.94 83 TYR A N 1
ATOM 674 C CA . TYR A 1 83 ? -0.797 -10.290 5.198 1.00 91.94 83 TYR A CA 1
ATOM 675 C C . TYR A 1 83 ? -0.116 -10.920 6.423 1.00 91.94 83 TYR A C 1
ATOM 677 O O . TYR A 1 83 ? -0.790 -11.391 7.339 1.00 91.94 83 TYR A O 1
ATOM 685 N N . ASN A 1 84 ? 1.215 -10.909 6.470 1.00 91.00 84 ASN A N 1
ATOM 686 C CA . ASN A 1 84 ? 1.950 -11.425 7.617 1.00 91.00 84 ASN A CA 1
ATOM 687 C C . ASN A 1 84 ? 1.765 -10.550 8.881 1.00 91.00 84 ASN A C 1
ATOM 689 O O . ASN A 1 84 ? 1.164 -9.467 8.861 1.00 91.00 84 ASN A O 1
ATOM 693 N N . GLU A 1 85 ? 2.322 -11.016 9.999 1.00 92.00 85 GLU A N 1
ATOM 694 C CA . GLU A 1 85 ? 2.232 -10.315 11.283 1.00 92.00 85 GLU A CA 1
ATOM 695 C C . GLU A 1 85 ? 2.848 -8.909 11.254 1.00 92.00 85 GLU A C 1
ATOM 697 O O . GLU A 1 85 ? 2.299 -8.011 11.895 1.00 92.00 85 GLU A O 1
ATOM 702 N N . ASP A 1 86 ? 3.927 -8.688 10.491 1.00 93.94 86 ASP A N 1
ATOM 703 C CA . ASP A 1 86 ? 4.559 -7.369 10.360 1.00 93.94 86 ASP A CA 1
ATOM 704 C C . ASP A 1 86 ? 3.540 -6.333 9.858 1.00 93.94 86 ASP A C 1
ATOM 706 O O . ASP A 1 86 ? 3.330 -5.288 10.486 1.00 93.94 86 ASP A O 1
ATOM 710 N N . LEU A 1 87 ? 2.845 -6.651 8.758 1.00 94.00 87 LEU A N 1
ATOM 711 C CA . LEU A 1 87 ? 1.855 -5.759 8.162 1.00 94.00 87 LEU A CA 1
ATOM 712 C C . LEU A 1 87 ? 0.664 -5.531 9.098 1.00 94.00 87 LEU A C 1
ATOM 714 O O . LEU A 1 87 ? 0.254 -4.386 9.316 1.00 94.00 87 LEU A O 1
ATOM 718 N N . ILE A 1 88 ? 0.105 -6.610 9.654 1.00 91.56 88 ILE A N 1
ATOM 719 C CA . ILE A 1 88 ? -1.066 -6.530 10.536 1.00 91.56 88 ILE A CA 1
ATOM 720 C C . ILE A 1 88 ? -0.746 -5.653 11.752 1.00 91.56 88 ILE A C 1
ATOM 722 O O . ILE A 1 88 ? -1.518 -4.749 12.092 1.00 91.56 88 ILE A O 1
ATOM 726 N N . ASN A 1 89 ? 0.408 -5.866 12.385 1.00 92.50 89 ASN A N 1
ATOM 727 C CA . ASN A 1 89 ? 0.835 -5.091 13.544 1.00 92.50 89 ASN A CA 1
ATOM 728 C C . ASN A 1 89 ? 1.103 -3.626 13.184 1.00 92.50 89 ASN A C 1
ATOM 730 O O . ASN A 1 89 ? 0.695 -2.735 13.939 1.00 92.50 89 ASN A O 1
ATOM 734 N N . ALA A 1 90 ? 1.709 -3.356 12.024 1.00 92.69 90 ALA A N 1
ATOM 735 C CA . ALA A 1 90 ? 1.932 -1.998 11.536 1.00 92.69 90 ALA A CA 1
ATOM 736 C C . ALA A 1 90 ? 0.608 -1.241 11.336 1.00 92.69 90 ALA A C 1
ATOM 738 O O . ALA A 1 90 ? 0.457 -0.119 11.827 1.00 92.69 90 ALA A O 1
ATOM 739 N N . VAL A 1 91 ? -0.386 -1.861 10.690 1.00 91.06 91 VAL A N 1
ATOM 740 C CA . VAL A 1 91 ? -1.701 -1.245 10.444 1.00 91.06 91 VAL A CA 1
ATOM 741 C C . VAL A 1 91 ? -2.470 -1.023 11.748 1.00 91.06 91 VAL A C 1
ATOM 743 O O . VAL A 1 91 ? -2.986 0.076 11.983 1.00 91.06 91 VAL A O 1
ATOM 746 N N . ARG A 1 92 ? -2.519 -2.022 12.637 1.00 90.56 92 ARG A N 1
ATOM 747 C CA . ARG A 1 92 ? -3.179 -1.899 13.950 1.00 90.56 92 ARG A CA 1
ATOM 748 C C . ARG A 1 92 ? -2.556 -0.784 14.789 1.00 90.56 92 ARG A C 1
ATOM 750 O O . ARG A 1 92 ? -3.282 0.038 15.349 1.00 90.56 92 ARG A O 1
ATOM 757 N N . SER A 1 93 ? -1.226 -0.708 14.821 1.00 90.06 93 SER A N 1
ATOM 758 C CA . SER A 1 93 ? -0.488 0.323 15.562 1.00 90.06 93 SER A CA 1
ATOM 759 C C . SER A 1 93 ? -0.691 1.717 14.967 1.00 90.06 93 SER A C 1
ATOM 761 O O . SER A 1 93 ? -0.950 2.675 15.694 1.00 90.06 93 SER A O 1
ATOM 763 N N . ALA A 1 94 ? -0.638 1.843 13.638 1.00 88.38 94 ALA A N 1
ATOM 764 C CA . ALA A 1 94 ? -0.816 3.116 12.943 1.00 88.38 94 ALA A CA 1
ATOM 765 C C . ALA A 1 94 ? -2.209 3.719 13.149 1.00 88.38 94 ALA A C 1
ATOM 767 O O . ALA A 1 94 ? -2.349 4.936 13.294 1.00 88.38 94 ALA A O 1
ATOM 768 N N . THR A 1 95 ? -3.230 2.865 13.176 1.00 86.50 95 THR A N 1
ATOM 769 C CA . THR A 1 95 ? -4.638 3.264 13.295 1.00 86.50 95 THR A CA 1
ATOM 770 C C . THR A 1 95 ? -5.135 3.319 14.740 1.00 86.50 95 THR A C 1
ATOM 772 O O . THR A 1 95 ? -6.190 3.900 14.995 1.00 86.50 95 THR A O 1
ATOM 775 N N . GLY A 1 96 ? -4.401 2.722 15.686 1.00 86.19 96 GLY A N 1
ATOM 776 C CA . GLY A 1 96 ? -4.864 2.516 17.059 1.00 86.19 96 GLY A CA 1
ATOM 777 C C . GLY A 1 96 ? -6.031 1.525 17.155 1.00 86.19 96 GLY A C 1
ATOM 778 O O . GLY A 1 96 ? -6.808 1.585 18.108 1.00 86.19 96 GLY A O 1
ATOM 779 N N . ASN A 1 97 ? -6.194 0.647 16.160 1.00 83.88 97 ASN A N 1
ATOM 780 C CA . ASN A 1 97 ? -7.320 -0.273 16.053 1.00 83.88 97 ASN A CA 1
ATOM 781 C C . ASN A 1 97 ? -6.846 -1.727 16.003 1.00 83.88 97 ASN A C 1
ATOM 783 O O . ASN A 1 97 ? -6.558 -2.265 14.938 1.00 83.88 97 ASN A O 1
ATOM 787 N N . SER A 1 98 ? -6.837 -2.391 17.158 1.00 85.06 98 SER A N 1
ATOM 788 C CA . SER A 1 98 ? -6.441 -3.799 17.292 1.00 85.06 98 SER A CA 1
ATOM 789 C C . SER A 1 98 ? -7.404 -4.799 16.640 1.00 85.06 98 SER A C 1
ATOM 791 O O . SER A 1 98 ? -7.079 -5.977 16.553 1.00 85.06 98 SER A O 1
ATOM 793 N N . ARG A 1 99 ? -8.578 -4.349 16.180 1.00 83.19 99 ARG A N 1
ATOM 794 C CA . ARG A 1 99 ? -9.613 -5.193 15.558 1.00 83.19 99 ARG A CA 1
ATOM 795 C C . ARG A 1 99 ? -9.577 -5.182 14.031 1.00 83.19 99 ARG A C 1
ATOM 797 O O . ARG A 1 99 ? -10.470 -5.753 13.407 1.00 83.19 99 ARG A O 1
ATOM 804 N N . LEU A 1 100 ? -8.612 -4.485 13.432 1.00 83.25 100 LEU A N 1
ATOM 805 C CA . LEU A 1 100 ? -8.383 -4.584 11.995 1.00 83.25 100 LEU A CA 1
ATOM 806 C C . LEU A 1 100 ? -7.813 -5.957 11.677 1.00 83.25 100 LEU A C 1
ATOM 808 O O . LEU A 1 100 ? -6.892 -6.426 12.353 1.00 83.25 100 LEU A O 1
ATOM 812 N N . ASP A 1 101 ? -8.367 -6.577 10.649 1.00 81.81 101 ASP A N 1
ATOM 813 C CA . ASP A 1 101 ? -7.902 -7.855 10.140 1.00 81.81 101 ASP A CA 1
ATOM 814 C C . ASP A 1 101 ? -8.061 -7.907 8.620 1.00 81.81 101 ASP A C 1
ATOM 816 O O . ASP A 1 101 ? -8.757 -7.073 8.029 1.00 81.81 101 ASP A O 1
ATOM 820 N N . ARG A 1 102 ? -7.400 -8.876 7.988 1.00 83.06 102 ARG A N 1
ATOM 821 C CA . ARG A 1 102 ? -7.584 -9.152 6.565 1.00 83.06 102 ARG A CA 1
ATOM 822 C C . ARG A 1 102 ? -9.048 -9.475 6.287 1.00 83.06 102 ARG A C 1
ATOM 824 O O . ARG A 1 102 ? -9.709 -10.175 7.051 1.00 83.06 102 ARG A O 1
ATOM 831 N N . CYS A 1 103 ? -9.530 -9.035 5.131 1.00 81.00 103 CYS A N 1
ATOM 832 C CA . CYS A 1 103 ? -10.815 -9.464 4.605 1.00 81.00 103 CYS A CA 1
ATOM 833 C C . CYS A 1 103 ? -10.637 -10.179 3.274 1.00 81.00 103 CYS A C 1
ATOM 835 O O . CYS A 1 103 ? -10.182 -9.581 2.306 1.00 81.00 103 CYS A O 1
ATOM 837 N N . ALA A 1 104 ? -11.047 -11.445 3.226 1.00 80.75 104 ALA A N 1
ATOM 838 C CA . ALA A 1 104 ? -11.000 -12.251 2.010 1.00 80.75 104 ALA A CA 1
ATOM 839 C C . ALA A 1 104 ? -11.943 -11.740 0.904 1.00 80.75 104 ALA A C 1
ATOM 841 O O . ALA A 1 104 ? -11.771 -12.095 -0.249 1.00 80.75 104 ALA A O 1
ATOM 842 N N . SER A 1 105 ? -12.926 -10.888 1.217 1.00 82.75 105 SER A N 1
ATOM 843 C CA . SER A 1 105 ? -13.797 -10.267 0.205 1.00 82.75 105 SER A CA 1
ATOM 844 C C . SER A 1 105 ? -13.169 -9.046 -0.475 1.00 82.75 105 SER A C 1
ATOM 846 O O . SER A 1 105 ? -13.761 -8.495 -1.401 1.00 82.75 105 SER A O 1
ATOM 848 N N . VAL A 1 106 ? -12.008 -8.584 -0.001 1.00 84.06 106 VAL A N 1
ATOM 849 C CA . VAL A 1 106 ? -11.311 -7.413 -0.537 1.00 84.06 106 VAL A CA 1
ATOM 850 C C . VAL A 1 106 ? -10.100 -7.886 -1.346 1.00 84.06 106 VAL A C 1
ATOM 852 O O . VAL A 1 106 ? -9.249 -8.590 -0.801 1.00 84.06 106 VAL A O 1
ATOM 855 N N . PRO A 1 107 ? -9.978 -7.489 -2.623 1.00 87.62 107 PRO A N 1
ATOM 856 C CA . PRO A 1 107 ? -8.860 -7.894 -3.459 1.00 87.62 107 PRO A CA 1
ATOM 857 C C . PRO A 1 107 ? -7.545 -7.241 -3.025 1.00 87.62 107 PRO A C 1
ATOM 859 O O . PRO A 1 107 ? -7.512 -6.098 -2.557 1.00 87.62 107 PRO A O 1
ATOM 862 N N . VAL A 1 108 ? -6.450 -7.954 -3.284 1.00 91.94 108 VAL A N 1
ATOM 863 C CA . VAL A 1 108 ? -5.100 -7.390 -3.283 1.00 91.94 108 VAL A CA 1
ATOM 864 C C . VAL A 1 108 ? -4.700 -7.093 -4.717 1.00 91.94 108 VAL A C 1
ATOM 866 O O . VAL A 1 108 ? -4.754 -7.957 -5.590 1.00 91.94 108 VAL A O 1
ATOM 869 N N . GLU A 1 109 ? -4.287 -5.858 -4.962 1.00 92.38 109 GLU A N 1
ATOM 870 C CA . GLU A 1 109 ? -3.945 -5.376 -6.291 1.00 92.38 109 GLU A CA 1
ATOM 871 C C . GLU A 1 109 ? -2.459 -5.035 -6.370 1.00 92.38 109 GLU A C 1
ATOM 873 O O . GLU A 1 109 ? -1.979 -4.152 -5.659 1.00 92.38 109 GLU A O 1
ATOM 878 N N . TYR A 1 110 ? -1.735 -5.663 -7.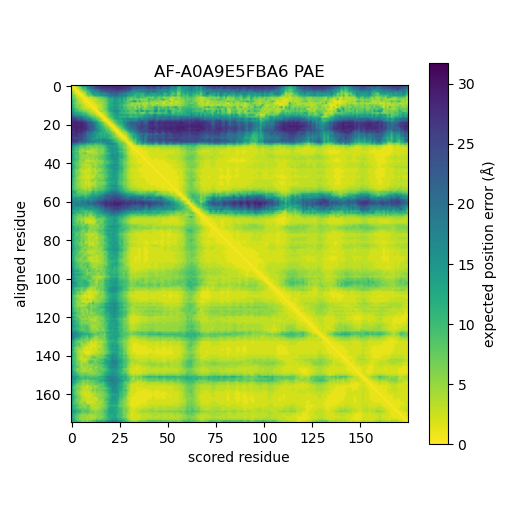290 1.00 92.62 110 TYR A N 1
ATOM 879 C CA . TYR A 1 110 ? -0.433 -5.179 -7.731 1.00 92.62 110 TYR A CA 1
ATOM 880 C C . TYR A 1 110 ? -0.625 -4.141 -8.834 1.00 92.62 110 TYR A C 1
ATOM 882 O O . TYR A 1 110 ? -1.329 -4.379 -9.815 1.00 92.62 110 TYR A O 1
ATOM 890 N N . ARG A 1 111 ? -0.004 -2.972 -8.679 1.00 90.44 111 ARG A N 1
ATOM 891 C CA . ARG A 1 111 ? -0.107 -1.853 -9.617 1.00 90.44 111 ARG A CA 1
ATOM 892 C C . ARG A 1 111 ? 1.269 -1.354 -10.021 1.00 90.44 111 ARG A C 1
ATOM 894 O O . ARG A 1 111 ? 2.133 -1.139 -9.166 1.00 90.44 111 ARG A O 1
ATOM 901 N N . THR A 1 112 ? 1.440 -1.074 -11.307 1.00 88.31 112 THR A N 1
ATOM 902 C CA . THR A 1 112 ? 2.628 -0.404 -11.840 1.00 88.31 112 THR A CA 1
ATOM 903 C C . THR A 1 112 ? 2.247 0.911 -12.505 1.00 88.31 112 THR A C 1
ATOM 905 O O . THR A 1 112 ? 1.136 1.073 -13.012 1.00 88.31 112 THR A O 1
ATOM 908 N N . TYR A 1 113 ? 3.160 1.877 -12.450 1.00 86.19 113 TYR A N 1
ATOM 909 C CA . TYR A 1 113 ? 2.932 3.225 -12.958 1.00 86.19 113 TYR A CA 1
ATOM 910 C C . TYR A 1 113 ? 4.106 3.644 -13.844 1.00 86.19 113 TYR A C 1
ATOM 912 O O . TYR A 1 113 ? 5.259 3.697 -13.395 1.00 86.19 113 TYR A O 1
ATOM 920 N N . GLY A 1 114 ? 3.803 3.936 -15.108 1.00 84.81 114 GLY A N 1
ATOM 921 C CA . GLY A 1 114 ? 4.747 4.517 -16.062 1.00 84.81 114 GLY A CA 1
ATOM 922 C C . GLY A 1 114 ? 4.794 6.051 -15.995 1.00 84.81 114 GLY A C 1
ATOM 923 O O . GLY A 1 114 ? 3.982 6.670 -15.297 1.00 84.81 114 GLY A O 1
ATOM 924 N N . PRO A 1 115 ? 5.717 6.694 -16.734 1.00 84.12 115 PRO A N 1
ATOM 925 C CA . PRO A 1 115 ? 5.751 8.150 -16.877 1.00 84.12 115 PRO A CA 1
ATOM 926 C C . PRO A 1 115 ? 4.388 8.743 -17.267 1.00 84.12 115 PRO A C 1
ATOM 928 O O . PRO A 1 115 ? 3.690 8.207 -18.125 1.00 84.12 115 PRO A O 1
ATOM 931 N N . GLY A 1 116 ? 4.007 9.856 -16.634 1.00 83.31 116 GLY A N 1
ATOM 932 C CA . GLY A 1 116 ? 2.731 10.541 -16.883 1.00 83.31 116 GLY A CA 1
ATOM 933 C C . GLY A 1 116 ? 1.510 9.932 -16.182 1.00 83.31 116 GLY A C 1
ATOM 934 O O . GLY A 1 116 ? 0.420 10.498 -16.275 1.00 83.31 116 GLY A O 1
ATOM 935 N N . SER A 1 117 ? 1.672 8.820 -15.459 1.00 84.56 117 SER A N 1
ATOM 936 C CA . SER A 1 117 ? 0.605 8.270 -14.619 1.00 84.56 117 SER A CA 1
ATOM 937 C C . SER A 1 117 ? 0.296 9.211 -13.461 1.00 84.56 117 SER A C 1
ATOM 939 O O . SER A 1 117 ? 1.206 9.731 -12.819 1.00 84.56 117 SER A O 1
ATOM 941 N N . SER A 1 118 ? -0.985 9.396 -13.163 1.00 85.12 118 SER A N 1
ATOM 942 C CA . SER A 1 118 ? -1.431 10.155 -11.995 1.00 85.12 118 SER A CA 1
ATOM 943 C C . SER A 1 118 ? -2.811 9.692 -11.535 1.00 85.12 118 SER A C 1
ATOM 945 O O . SER A 1 118 ? -3.521 8.972 -12.242 1.00 85.12 118 SER A O 1
ATOM 947 N N . MET A 1 119 ? -3.193 10.102 -10.332 1.00 86.94 119 MET A N 1
ATOM 948 C CA . MET A 1 119 ? -4.567 10.067 -9.848 1.00 86.94 119 MET A CA 1
ATOM 949 C C . MET A 1 119 ? -4.978 11.485 -9.484 1.00 86.94 119 MET A C 1
ATOM 951 O O . MET A 1 119 ? -4.220 12.201 -8.838 1.00 86.94 119 MET A O 1
ATOM 955 N N . HIS A 1 120 ? -6.175 11.900 -9.890 1.00 91.62 120 HIS A N 1
ATOM 956 C CA . HIS A 1 120 ? -6.729 13.189 -9.483 1.00 91.62 120 HIS A CA 1
ATOM 957 C C . HI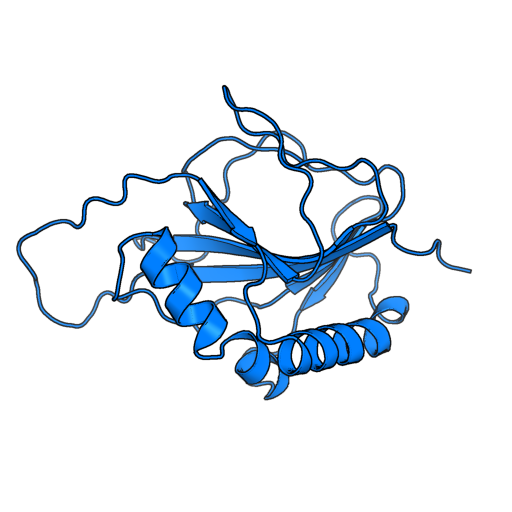S A 1 120 ? -7.045 13.209 -7.982 1.00 91.62 120 HIS A C 1
ATOM 959 O O . HIS A 1 120 ? -7.007 12.177 -7.315 1.00 91.62 120 HIS A O 1
ATOM 965 N N . TRP A 1 121 ? -7.349 14.391 -7.449 1.00 94.38 121 TRP A N 1
ATOM 966 C CA . TRP A 1 121 ? -7.840 14.530 -6.080 1.00 94.38 121 TRP A CA 1
ATOM 967 C C . TRP A 1 121 ? -9.084 13.667 -5.864 1.00 94.38 121 TRP A C 1
ATOM 969 O O . TRP A 1 121 ? -10.048 13.775 -6.621 1.00 94.38 121 TRP A O 1
ATOM 979 N N . HIS A 1 122 ? -9.037 12.798 -4.860 1.00 93.88 122 HIS A N 1
ATOM 980 C CA . HIS A 1 122 ? -10.130 11.905 -4.504 1.00 93.88 122 HIS A CA 1
ATOM 981 C C . HIS A 1 122 ? -10.094 11.530 -3.018 1.00 93.88 122 HIS A C 1
ATOM 983 O O . HIS A 1 122 ? -9.096 11.710 -2.316 1.00 93.88 122 HIS A O 1
ATOM 989 N N . LYS A 1 123 ? -11.206 10.951 -2.562 1.00 93.06 123 LYS A N 1
ATOM 990 C CA . LYS A 1 123 ? -11.292 10.182 -1.320 1.00 93.06 123 LYS A CA 1
ATOM 991 C C . LYS A 1 123 ? -11.566 8.729 -1.673 1.00 93.06 123 LYS A C 1
ATOM 993 O O . LYS A 1 123 ? -12.433 8.465 -2.511 1.00 93.06 123 LYS A O 1
ATOM 998 N N . ASP A 1 124 ? -10.873 7.811 -1.012 1.00 90.94 124 ASP A N 1
ATOM 999 C CA . ASP A 1 124 ? -11.101 6.384 -1.223 1.00 90.94 124 ASP A CA 1
ATOM 1000 C C . ASP A 1 124 ? -12.515 6.006 -0.809 1.00 90.94 124 ASP A C 1
ATOM 1002 O O . ASP A 1 124 ? -12.963 6.334 0.293 1.00 90.94 124 ASP A O 1
ATOM 1006 N N . GLN A 1 125 ? -13.211 5.309 -1.702 1.00 88.88 125 GLN A N 1
ATOM 1007 C CA . GLN A 1 125 ? -14.524 4.761 -1.411 1.00 88.88 125 GLN A CA 1
ATOM 1008 C C . GLN A 1 125 ? -14.360 3.439 -0.651 1.00 88.88 125 GLN A C 1
ATOM 1010 O O . GLN A 1 125 ? -13.536 2.613 -1.050 1.00 88.88 125 GLN A O 1
ATOM 1015 N N . PRO A 1 126 ? -15.117 3.215 0.434 1.00 87.00 126 PRO A N 1
ATOM 1016 C CA . PRO A 1 126 ? -15.122 1.929 1.118 1.00 87.00 126 PRO A CA 1
ATOM 1017 C C . PRO A 1 126 ? -15.619 0.826 0.172 1.00 87.00 126 PRO A C 1
ATOM 1019 O O . PRO A 1 126 ? -16.571 1.032 -0.578 1.00 87.00 126 PRO A O 1
ATOM 1022 N N . MET A 1 127 ? -14.990 -0.350 0.226 1.00 86.38 127 MET A N 1
ATOM 1023 C CA . MET A 1 127 ? -15.403 -1.515 -0.567 1.00 86.38 127 MET A CA 1
ATOM 1024 C C . MET A 1 127 ? -16.528 -2.304 0.109 1.00 86.38 127 MET A C 1
ATOM 1026 O O . MET A 1 127 ? -17.356 -2.902 -0.571 1.00 86.38 127 MET A O 1
ATOM 1030 N N . LEU A 1 128 ? -16.569 -2.292 1.444 1.00 85.19 128 LEU A N 1
ATOM 1031 C CA . LEU A 1 128 ? -17.631 -2.913 2.237 1.00 85.19 128 LEU A CA 1
ATOM 1032 C C . LEU A 1 128 ? -18.573 -1.848 2.825 1.00 85.19 128 LEU A C 1
ATOM 1034 O O . LEU A 1 128 ? -18.091 -0.836 3.342 1.00 85.19 128 LEU A O 1
ATOM 1038 N N . PRO A 1 129 ? -19.902 -2.041 2.782 1.00 78.81 129 PRO A N 1
ATOM 1039 C CA . PRO A 1 129 ? -20.839 -1.103 3.390 1.00 78.81 129 PRO A CA 1
ATOM 1040 C C . PRO A 1 129 ? -20.710 -1.105 4.920 1.00 78.81 129 PRO A C 1
ATOM 1042 O O . PRO A 1 129 ? -20.375 -2.120 5.529 1.00 78.81 129 PRO A O 1
ATOM 1045 N N . ASP A 1 130 ? -20.969 0.050 5.536 1.00 77.88 130 ASP A N 1
ATOM 1046 C CA . ASP A 1 130 ? -21.107 0.235 6.991 1.00 77.88 130 ASP A CA 1
ATOM 1047 C C . ASP A 1 130 ? -19.913 -0.204 7.860 1.00 77.88 130 ASP A C 1
ATOM 1049 O O . ASP A 1 130 ? -20.033 -0.375 9.076 1.00 77.88 130 ASP A O 1
ATOM 1053 N N . GLN A 1 131 ? -18.725 -0.335 7.264 1.00 78.69 131 GLN A N 1
ATOM 1054 C CA . GLN A 1 131 ? -17.500 -0.716 7.964 1.00 78.69 131 GLN A CA 1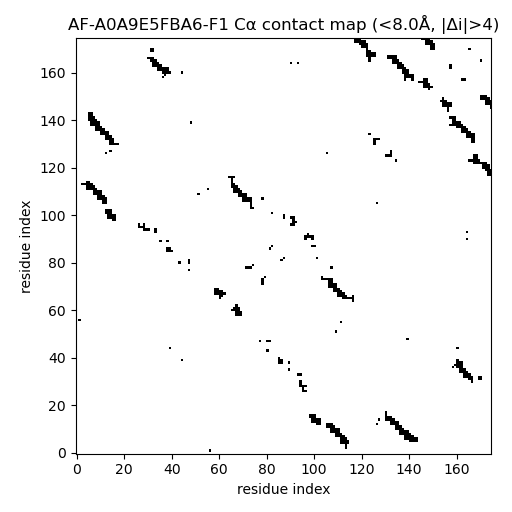
ATOM 1055 C C . GLN A 1 131 ? -16.415 0.346 7.824 1.00 78.69 131 GLN A C 1
ATOM 1057 O O . GLN A 1 131 ? -16.113 0.819 6.726 1.00 78.69 131 GLN A O 1
ATOM 1062 N N . LEU A 1 132 ? -15.766 0.672 8.947 1.00 82.38 132 LEU A N 1
ATOM 1063 C CA . LEU A 1 132 ? -14.520 1.432 8.920 1.00 82.38 132 LEU A CA 1
ATOM 1064 C C . LEU A 1 132 ? -13.488 0.643 8.115 1.00 82.38 132 LEU A C 1
ATOM 1066 O O . LEU A 1 132 ? -13.235 -0.519 8.420 1.00 82.38 132 LEU A O 1
ATOM 1070 N N . GLN A 1 133 ? -12.887 1.293 7.125 1.00 87.56 133 GLN A N 1
ATOM 1071 C CA . GLN A 1 133 ? -11.893 0.699 6.245 1.00 87.56 133 GLN A CA 1
ATOM 1072 C C . GLN A 1 133 ? -10.697 1.620 6.087 1.00 87.56 133 GLN A C 1
ATOM 1074 O O . GLN A 1 133 ? -10.832 2.848 6.090 1.00 87.56 133 GLN A O 1
ATOM 1079 N N . TYR A 1 134 ? -9.537 1.004 5.918 1.00 90.88 134 TYR A N 1
ATOM 1080 C CA . TYR A 1 134 ? -8.313 1.689 5.546 1.00 90.88 134 TYR A CA 1
ATOM 1081 C C . TYR A 1 134 ? -7.799 1.121 4.240 1.00 90.88 134 TYR A C 1
ATOM 1083 O O . TYR A 1 134 ? -7.588 -0.085 4.148 1.00 90.88 134 TYR A O 1
ATOM 1091 N N . GLU A 1 135 ? -7.572 1.989 3.267 1.00 92.25 135 GLU A N 1
ATOM 1092 C CA . GLU A 1 135 ? -6.730 1.682 2.128 1.00 92.25 135 GLU A CA 1
ATOM 1093 C C . GLU A 1 135 ? -5.278 1.610 2.588 1.00 92.25 135 GLU A C 1
ATOM 1095 O O . GLU A 1 135 ? -4.785 2.476 3.311 1.00 92.25 135 GLU A O 1
ATOM 1100 N N . CYS A 1 136 ? -4.588 0.563 2.173 1.00 93.94 136 CYS A N 1
ATOM 1101 C CA . CYS A 1 136 ? -3.201 0.318 2.500 1.00 93.94 136 CYS A CA 1
ATOM 1102 C C . CYS A 1 136 ? -2.422 0.132 1.204 1.00 93.94 136 CYS A C 1
ATOM 1104 O O . CYS A 1 136 ? -2.812 -0.661 0.348 1.00 93.94 136 CYS A O 1
ATOM 1106 N N . VAL A 1 137 ? -1.326 0.876 1.061 1.00 95.75 137 VAL A N 1
ATOM 1107 C CA . VAL A 1 137 ? -0.474 0.863 -0.127 1.00 95.75 137 VAL A CA 1
ATOM 1108 C C . VAL A 1 137 ? 0.966 0.583 0.279 1.00 95.75 137 VAL A C 1
ATOM 1110 O O . VAL A 1 137 ? 1.636 1.451 0.842 1.00 95.75 137 VAL A O 1
ATOM 1113 N N . ILE A 1 138 ? 1.456 -0.612 -0.043 1.00 97.56 138 ILE A N 1
ATOM 1114 C CA . ILE A 1 138 ? 2.868 -0.973 0.099 1.00 97.56 138 ILE A CA 1
ATOM 1115 C C . ILE A 1 138 ? 3.606 -0.474 -1.137 1.00 97.56 138 ILE A C 1
ATOM 1117 O O . ILE A 1 138 ? 3.209 -0.766 -2.264 1.00 97.56 138 ILE A O 1
ATOM 1121 N N . THR A 1 139 ? 4.700 0.257 -0.948 1.00 97.50 139 THR A N 1
ATOM 1122 C CA . THR A 1 139 ? 5.577 0.652 -2.055 1.00 97.50 139 THR A CA 1
ATOM 1123 C C . THR A 1 139 ? 6.694 -0.372 -2.222 1.00 97.50 139 THR A C 1
ATOM 1125 O O . THR A 1 139 ? 7.543 -0.528 -1.348 1.00 97.50 139 THR A O 1
ATOM 1128 N N . LEU A 1 140 ? 6.717 -1.052 -3.370 1.00 97.00 140 LEU A N 1
ATOM 1129 C CA . LEU A 1 140 ? 7.773 -2.005 -3.725 1.00 97.00 140 LEU A CA 1
ATOM 1130 C C . LEU A 1 140 ? 8.957 -1.300 -4.389 1.00 97.00 140 LEU A C 1
ATOM 1132 O O . LEU A 1 140 ? 10.113 -1.645 -4.158 1.00 97.00 140 LEU A O 1
ATOM 1136 N N . ARG A 1 141 ? 8.673 -0.289 -5.214 1.00 95.00 141 ARG A N 1
ATOM 1137 C CA . ARG A 1 141 ? 9.673 0.520 -5.918 1.00 95.00 141 ARG A CA 1
ATOM 1138 C C . ARG A 1 141 ? 9.104 1.906 -6.193 1.00 95.00 141 ARG A C 1
ATOM 1140 O O . ARG A 1 141 ? 7.941 2.019 -6.567 1.00 95.00 141 ARG A O 1
ATOM 1147 N N . ASN A 1 142 ? 9.920 2.946 -6.047 1.00 94.06 142 ASN A N 1
ATOM 1148 C CA . ASN A 1 142 ? 9.599 4.298 -6.506 1.00 94.06 142 ASN A CA 1
ATOM 1149 C C . ASN A 1 142 ? 10.885 5.042 -6.893 1.00 94.06 142 ASN A C 1
ATOM 1151 O O . ASN A 1 142 ? 11.550 5.639 -6.048 1.00 94.06 142 ASN A O 1
ATOM 1155 N N . THR A 1 143 ? 11.248 4.981 -8.170 1.00 92.25 143 THR A N 1
ATOM 1156 C CA . THR A 1 143 ? 12.403 5.695 -8.740 1.00 92.25 143 THR A CA 1
ATOM 1157 C C . THR A 1 143 ? 12.011 7.035 -9.364 1.00 92.25 143 THR A C 1
ATOM 1159 O O . THR A 1 143 ? 12.882 7.798 -9.769 1.00 92.25 143 THR A O 1
ATOM 1162 N N . SER A 1 144 ? 10.713 7.342 -9.416 1.00 90.69 144 SER A N 1
ATOM 1163 C CA . SER A 1 144 ? 10.184 8.600 -9.948 1.00 90.69 144 SER A CA 1
ATOM 1164 C C . SER A 1 144 ? 10.295 9.767 -8.959 1.00 90.69 144 SER A C 1
ATOM 1166 O O . SER A 1 144 ? 10.762 9.626 -7.826 1.00 90.69 144 SER A O 1
ATOM 1168 N N . ASP A 1 145 ? 9.820 10.934 -9.373 1.00 88.94 145 ASP A N 1
ATOM 1169 C CA . ASP A 1 145 ? 9.557 12.108 -8.542 1.00 88.94 145 ASP A CA 1
ATOM 1170 C C . ASP A 1 145 ? 8.133 12.131 -7.943 1.00 88.94 145 ASP A C 1
ATOM 1172 O O . ASP A 1 145 ? 7.802 13.069 -7.213 1.00 88.94 145 ASP A O 1
ATOM 1176 N N . SER A 1 146 ? 7.318 11.090 -8.182 1.00 90.25 146 SER A N 1
ATOM 1177 C CA . SER A 1 146 ? 5.933 10.994 -7.701 1.00 90.25 146 SER A CA 1
ATOM 1178 C C . SER A 1 146 ? 5.840 11.088 -6.177 1.00 90.25 146 SER A C 1
ATOM 1180 O O . SER A 1 146 ? 6.612 10.473 -5.424 1.00 90.25 146 SER A O 1
ATOM 1182 N N . LYS A 1 147 ? 4.840 11.851 -5.729 1.00 93.62 147 LYS A N 1
ATOM 1183 C CA . LYS A 1 147 ? 4.491 12.071 -4.326 1.00 93.62 147 LYS A CA 1
ATOM 1184 C C . LYS A 1 147 ? 2.992 11.899 -4.148 1.00 93.62 147 LYS A C 1
ATOM 1186 O O . LYS A 1 147 ? 2.218 12.451 -4.923 1.00 93.62 147 LYS A O 1
ATOM 1191 N N . THR A 1 148 ? 2.586 11.252 -3.063 1.00 93.75 148 THR A N 1
ATOM 1192 C CA . THR A 1 148 ? 1.206 11.354 -2.590 1.00 93.75 148 THR A CA 1
ATOM 1193 C C . THR A 1 148 ? 1.017 12.709 -1.924 1.00 93.75 148 THR A C 1
ATOM 1195 O O . THR A 1 148 ? 1.693 13.018 -0.941 1.00 93.75 148 THR A O 1
ATOM 1198 N N . LEU A 1 149 ? 0.124 13.532 -2.463 1.00 95.00 149 LEU A N 1
ATOM 1199 C CA . LEU A 1 149 ? -0.257 14.818 -1.889 1.00 95.00 149 LEU A CA 1
ATOM 1200 C C . LEU A 1 149 ? -1.554 14.655 -1.108 1.00 95.00 149 LEU A C 1
ATOM 1202 O O . LEU A 1 149 ? -2.465 13.966 -1.554 1.00 95.00 149 LEU A O 1
ATOM 1206 N N . PHE A 1 150 ? -1.640 15.334 0.027 1.00 93.56 150 PHE A N 1
ATOM 1207 C CA . PHE A 1 150 ? -2.816 15.350 0.884 1.00 93.56 150 PHE A CA 1
ATOM 1208 C C . PHE A 1 150 ? -3.290 16.788 1.025 1.00 93.56 150 PHE A C 1
ATOM 1210 O O . PHE A 1 150 ? -2.473 17.707 1.130 1.00 93.56 150 PHE A O 1
ATOM 1217 N N . GLU A 1 151 ? -4.600 16.983 1.041 1.00 91.12 151 GLU A N 1
ATOM 1218 C CA . GLU A 1 151 ? -5.184 18.298 1.268 1.00 91.12 151 GLU A CA 1
ATOM 1219 C C . GLU A 1 151 ? -4.667 18.889 2.591 1.00 91.12 151 GLU A C 1
ATOM 1221 O O . GLU A 1 151 ? -4.679 18.235 3.636 1.00 91.12 151 GLU A O 1
ATOM 1226 N N . ASN A 1 152 ? -4.145 20.117 2.525 1.00 85.25 152 ASN A N 1
ATOM 1227 C CA . ASN A 1 152 ? -3.584 20.861 3.660 1.00 85.25 152 ASN A CA 1
ATOM 1228 C C . ASN A 1 152 ? -2.402 20.189 4.393 1.00 85.25 152 ASN A C 1
ATOM 1230 O O . ASN A 1 152 ? -2.112 20.536 5.539 1.00 85.25 152 ASN A O 1
ATOM 1234 N N . LYS A 1 153 ? -1.685 19.245 3.764 1.00 85.69 153 LYS A N 1
ATOM 1235 C CA . LYS A 1 153 ? -0.472 18.632 4.340 1.00 85.69 153 LYS A CA 1
ATOM 1236 C C . LYS A 1 153 ? 0.654 18.541 3.309 1.00 85.69 153 LYS A C 1
ATOM 1238 O O . LYS A 1 153 ? 0.445 18.643 2.103 1.00 85.69 153 LYS A O 1
ATOM 1243 N N . LYS A 1 154 ? 1.883 18.335 3.791 1.00 86.19 154 LYS A N 1
ATOM 1244 C CA . LYS A 1 154 ? 3.040 18.098 2.916 1.00 86.19 154 LYS A CA 1
ATOM 1245 C C . LYS A 1 154 ? 2.885 16.773 2.167 1.00 86.19 154 LYS A C 1
ATOM 1247 O O . LYS A 1 154 ? 2.410 15.785 2.723 1.00 86.19 154 LYS A O 1
ATOM 1252 N N . GLY A 1 155 ? 3.330 16.767 0.915 1.00 89.62 155 GLY A N 1
ATOM 1253 C CA . GLY A 1 155 ? 3.393 15.560 0.100 1.00 89.62 155 GLY A CA 1
ATOM 1254 C C . GLY A 1 155 ? 4.447 14.570 0.586 1.00 89.62 155 GLY A C 1
ATOM 1255 O O . GLY A 1 155 ? 5.489 14.972 1.106 1.00 89.62 155 GLY A O 1
ATOM 1256 N N . ILE A 1 156 ? 4.196 13.283 0.359 1.00 94.12 156 ILE A N 1
ATOM 1257 C CA . ILE A 1 156 ? 5.077 12.181 0.749 1.00 94.12 156 ILE A CA 1
ATOM 1258 C C . ILE A 1 156 ? 5.569 11.470 -0.508 1.00 94.12 156 ILE A C 1
ATOM 1260 O O . ILE A 1 156 ? 4.772 10.959 -1.292 1.00 94.12 156 ILE A O 1
ATOM 1264 N N . LYS A 1 157 ? 6.891 11.401 -0.685 1.00 95.44 157 LYS A N 1
ATOM 1265 C CA . LYS A 1 157 ? 7.505 10.457 -1.623 1.00 95.44 157 LYS A CA 1
ATOM 1266 C C . LYS A 1 157 ? 7.634 9.119 -0.903 1.00 95.44 157 LYS A C 1
ATOM 1268 O O . LYS A 1 157 ? 8.349 9.041 0.091 1.00 95.44 157 LYS A O 1
ATOM 1273 N N . THR A 1 158 ? 6.923 8.098 -1.370 1.00 95.06 158 THR A N 1
ATOM 1274 C CA . THR A 1 158 ? 6.985 6.773 -0.745 1.00 95.06 158 THR A CA 1
ATOM 1275 C C . THR A 1 158 ? 8.271 6.050 -1.137 1.00 95.06 158 THR A C 1
ATOM 1277 O O . THR A 1 158 ? 8.685 6.097 -2.298 1.00 95.06 158 THR A O 1
ATOM 1280 N N . GLU A 1 159 ? 8.905 5.399 -0.166 1.00 96.31 159 GLU A N 1
ATOM 1281 C CA . GLU A 1 159 ? 10.154 4.640 -0.318 1.00 96.31 159 GLU A CA 1
ATOM 1282 C C . GLU A 1 159 ? 9.855 3.134 -0.465 1.00 96.31 159 GLU A C 1
ATOM 1284 O O . GLU A 1 159 ? 8.777 2.690 -0.067 1.00 96.31 159 GLU A O 1
ATOM 1289 N N . PRO A 1 160 ? 10.754 2.312 -1.034 1.00 97.69 160 PRO A N 1
ATOM 1290 C CA . PRO A 1 160 ? 10.615 0.857 -0.965 1.00 97.69 160 PRO A CA 1
ATOM 1291 C C . PRO A 1 160 ? 10.414 0.370 0.479 1.00 97.69 160 PRO A C 1
ATOM 1293 O O . PRO A 1 160 ? 10.978 0.943 1.408 1.00 97.69 160 PRO A O 1
ATOM 1296 N N . ASN A 1 161 ? 9.614 -0.681 0.659 1.00 97.88 161 ASN A N 1
ATOM 1297 C CA . ASN A 1 161 ? 9.256 -1.246 1.966 1.00 97.88 161 ASN A CA 1
ATOM 1298 C C . ASN A 1 161 ? 8.529 -0.256 2.894 1.00 97.88 161 ASN A C 1
ATOM 1300 O O . ASN A 1 161 ? 8.590 -0.369 4.115 1.00 97.88 161 ASN A O 1
ATOM 1304 N N . SER A 1 162 ? 7.845 0.739 2.327 1.00 97.81 162 SER A N 1
ATOM 1305 C CA . SER A 1 162 ? 6.988 1.650 3.087 1.00 97.81 162 SER A CA 1
ATOM 1306 C C . SER A 1 162 ? 5.512 1.326 2.898 1.00 97.81 162 SER A C 1
ATOM 1308 O O . SER A 1 162 ? 5.107 0.796 1.859 1.00 97.81 162 SER A O 1
ATOM 1310 N N . LEU A 1 163 ? 4.710 1.691 3.894 1.00 97.12 163 LEU A N 1
ATOM 1311 C CA . LEU A 1 163 ? 3.262 1.549 3.901 1.00 97.12 163 LEU A CA 1
ATOM 1312 C C . LEU A 1 163 ? 2.623 2.922 4.056 1.00 97.12 163 LEU A C 1
ATOM 1314 O O . LEU A 1 163 ? 2.914 3.663 4.999 1.00 97.12 163 LEU A O 1
ATOM 1318 N N . LEU A 1 164 ? 1.711 3.239 3.146 1.00 95.75 164 LEU A N 1
ATOM 1319 C CA . LEU A 1 164 ? 0.765 4.325 3.318 1.00 95.75 164 LEU A CA 1
ATOM 1320 C C . LEU A 1 164 ? -0.588 3.737 3.725 1.00 95.75 164 LEU A C 1
ATOM 1322 O O . LEU A 1 164 ? -1.134 2.910 3.005 1.00 95.75 164 LEU A O 1
ATOM 1326 N N . VAL A 1 165 ? -1.121 4.175 4.861 1.00 94.12 165 VAL A N 1
ATOM 1327 C CA . VAL A 1 165 ? -2.445 3.794 5.369 1.00 94.12 165 VAL A CA 1
ATOM 1328 C C . VAL A 1 165 ? -3.345 5.019 5.289 1.00 94.12 165 VAL A C 1
ATOM 1330 O O . VAL A 1 165 ? -3.034 6.029 5.915 1.00 94.12 165 VAL A O 1
ATOM 1333 N N . VAL A 1 166 ? -4.447 4.953 4.547 1.00 92.94 166 VAL A N 1
ATOM 1334 C CA . VAL A 1 166 ? -5.408 6.051 4.365 1.00 92.94 166 VAL A CA 1
ATOM 1335 C C . VAL A 1 166 ? -6.793 5.577 4.773 1.00 92.94 166 VAL A C 1
ATOM 1337 O O . VAL A 1 166 ? -7.244 4.507 4.383 1.00 92.94 166 VAL A O 1
ATOM 1340 N N . ARG A 1 167 ? -7.492 6.356 5.595 1.00 92.00 167 ARG A N 1
ATOM 1341 C CA . ARG A 1 167 ? -8.864 6.033 5.993 1.00 92.00 167 ARG A CA 1
ATOM 1342 C C . ARG A 1 167 ? -9.805 6.234 4.802 1.00 92.00 167 ARG A C 1
ATOM 1344 O O . ARG A 1 167 ? -9.853 7.332 4.249 1.00 92.00 167 ARG A O 1
ATOM 1351 N N . ALA A 1 168 ? -10.613 5.225 4.478 1.00 90.06 168 ALA A N 1
ATOM 1352 C CA . ALA A 1 168 ? -11.682 5.357 3.488 1.00 90.06 168 ALA A CA 1
ATOM 1353 C C . ALA A 1 168 ? -12.659 6.476 3.897 1.00 90.06 168 ALA A C 1
ATOM 1355 O O . ALA A 1 168 ? -12.971 6.640 5.081 1.00 90.06 168 ALA A O 1
ATOM 1356 N N . ASN A 1 169 ? -13.114 7.270 2.926 1.00 89.88 169 ASN A N 1
ATOM 1357 C CA . ASN A 1 169 ? -13.867 8.519 3.109 1.00 89.88 169 ASN A CA 1
ATOM 1358 C C . ASN A 1 169 ? -13.167 9.601 3.962 1.00 89.88 169 ASN A C 1
ATOM 1360 O O . ASN A 1 169 ? -13.797 10.592 4.335 1.00 89.88 169 ASN A O 1
ATOM 1364 N N . GLY A 1 170 ? -11.878 9.435 4.270 1.00 90.19 170 GLY A N 1
ATOM 1365 C CA . GLY A 1 170 ? -11.094 10.365 5.077 1.00 90.19 170 GLY A CA 1
ATOM 1366 C C . GLY A 1 170 ? -10.551 11.545 4.271 1.00 90.19 170 GLY A C 1
ATOM 1367 O O . GLY A 1 170 ? -11.303 12.325 3.673 1.00 90.19 170 GLY A O 1
ATOM 1368 N N . ILE A 1 1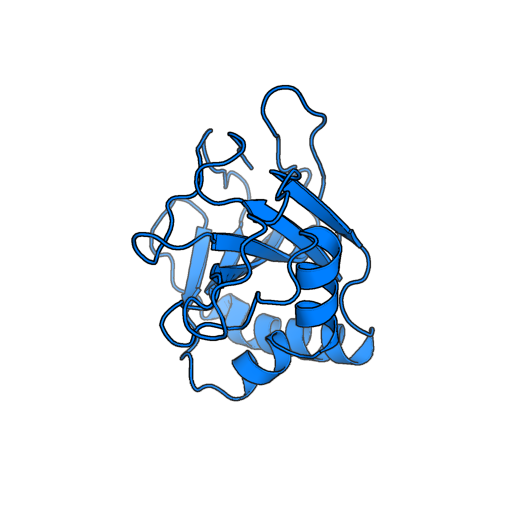71 ? -9.225 11.681 4.284 1.00 92.25 171 ILE A N 1
ATOM 1369 C CA . ILE A 1 171 ? -8.518 12.815 3.692 1.00 92.25 171 ILE A CA 1
ATOM 1370 C C . ILE A 1 171 ? -8.525 12.761 2.160 1.00 92.25 171 ILE A C 1
ATOM 1372 O O . ILE A 1 171 ? -8.295 11.713 1.551 1.00 92.25 171 ILE A O 1
ATOM 1376 N N . ASN A 1 172 ? -8.753 13.916 1.535 1.00 94.94 172 ASN A N 1
ATOM 1377 C CA . ASN A 1 172 ? -8.630 14.079 0.092 1.00 94.94 172 ASN A CA 1
ATOM 1378 C C . ASN A 1 172 ? -7.148 14.020 -0.317 1.00 94.94 172 ASN A C 1
ATOM 1380 O O . ASN A 1 172 ? -6.302 14.690 0.287 1.00 94.94 172 ASN A O 1
ATOM 1384 N N . HIS A 1 173 ? -6.817 13.210 -1.319 1.00 94.38 173 HIS A N 1
ATOM 1385 C CA . HIS A 1 173 ? -5.434 12.982 -1.731 1.00 94.38 173 HIS A CA 1
ATOM 1386 C C . HIS A 1 173 ? -5.297 12.707 -3.233 1.00 94.38 173 HIS A C 1
ATOM 1388 O O . HIS A 1 173 ? -6.274 12.438 -3.930 1.00 94.38 173 HIS A O 1
ATOM 1394 N N . LYS A 1 174 ? -4.073 12.838 -3.751 1.00 93.44 174 LYS A N 1
ATOM 1395 C CA . LYS A 1 174 ? -3.716 12.576 -5.154 1.00 93.44 174 LYS A CA 1
ATOM 1396 C C . LYS A 1 174 ? -2.288 12.043 -5.273 1.00 93.44 174 LYS A C 1
ATOM 1398 O O . LYS A 1 174 ? -1.509 12.203 -4.334 1.00 93.44 174 LYS A O 1
ATOM 1403 N N . THR A 1 175 ? -1.928 11.465 -6.416 1.00 85.81 175 THR A N 1
ATOM 1404 C CA . THR A 1 175 ? -0.579 10.916 -6.692 1.00 85.81 175 THR A CA 1
ATOM 1405 C C . THR A 1 175 ? -0.131 11.177 -8.110 1.00 85.81 175 THR A C 1
ATOM 1407 O O . THR A 1 175 ? -1.024 11.148 -8.985 1.00 85.81 175 THR A O 1
#

Sequence (175 aa):
MLAIPNQQKIKFFYPYLIGMAKTKKKPNFNKEAVYIKEVYQPTVFKMIQGHCDTIRDMVPDPKAKGRLMHIFDTVDPFVDSIYNEDLINAVRSATGNSRLDRCASVPVEYRTYGPGSSMHWHKDQPMLPDQLQYECVITLRNTSDSKTLFENKKGIKTEPNSLLVVRANGINHKT

Foldseek 3Di:
DDFDFQWKKKKKKWWFDDDPDDDVDDDDQPDQKDKFAQLDDPVLLCVLLVVCVVCVVVFDDPDDDQKTKDWDQLPDVSVVSVQDPSNLVVQCVRRVNNRTHDDSVMIIMMMTGHPPDKFPWDFAADPDPPIWMKMKMAIQHHNDPDWKDWVPDDTHDHHHNMMMIGTGVGTTIMD

Secondary structure (DSSP, 8-state):
-PPPPSEEEEEEEEEB-TTS---SS------SEEEES--S-HHHHHHHHHHHHHHGGG----SBTTEEEEEE-TT-HHHHHHTSHHHHHHHHHHHT-TTB---TTS-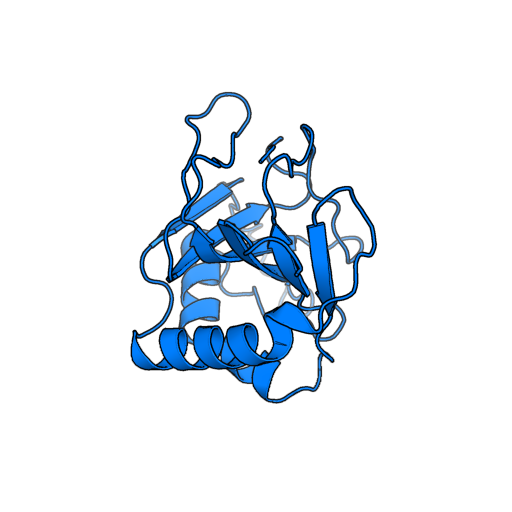EEEEEE-TT----SB-PPPSSTTS-EEEEEEEEEE-SS--EEETTEEEE-PPTTEEEEEETT-S-EE-

Nearest PDB structures (foldseek):
  6t8m-assembly1_A  TM=4.290E-01  e=7.872E-02  Dictyostelium discoideum
  6leg-assembly1_D  TM=3.346E-01  e=5.032E+00  Escherichia coli

Radius of gyration: 15.95 Å; Cα contacts (8 Å, |Δi|>4): 335; chains: 1; bounding box: 35×39×50 Å

pLDDT: mean 83.41, std 14.89, range [40.81, 97.88]